Protein AF-A0A5S4ER27-F1 (afdb_monomer_lite)

Foldseek 3Di:
DDWDWDDDDPFIKIKAADPDPVSQVVCVVVVDHGMDIDTDDPDPPDPDCDPVNVVVVDPDDPDDDD

Radius of gyration: 15.3 Å; chains: 1; bounding box: 34×33×23 Å

Sequence (66 aa):
MKVMMVVEGDGCALLIQPEDEEGRALLAAFGVTGEFKTRLRSSVELPSVSAAQVAAIYEGAPATLD

pLDDT: mean 81.48, std 15.1, range [51.22, 96.81]

Organism: NCBI:txid327160

Structure (mmCIF, N/CA/C/O backbone):
data_AF-A0A5S4ER27-F1
#
_entry.id   AF-A0A5S4ER27-F1
#
loop_
_atom_site.group_PDB
_atom_site.id
_atom_site.type_symbol
_atom_site.label_atom_id
_atom_site.label_alt_id
_atom_site.label_comp_id
_atom_site.label_asym_id
_atom_site.label_entity_id
_atom_site.label_seq_id
_atom_site.pdbx_PDB_ins_code
_atom_site.Cartn_x
_atom_site.Cartn_y
_atom_site.Cartn_z
_atom_site.occupancy
_atom_site.B_iso_or_equiv
_atom_site.auth_seq_id
_atom_site.auth_comp_id
_atom_site.auth_asym_id
_atom_site.auth_atom_id
_atom_site.pdbx_P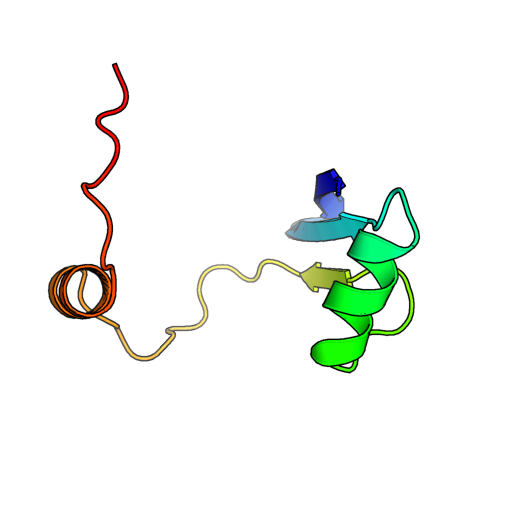DB_model_num
ATOM 1 N N . MET A 1 1 ? 6.546 3.961 -4.909 1.00 89.62 1 MET A N 1
ATOM 2 C CA . MET A 1 1 ? 5.200 3.415 -4.607 1.00 89.62 1 MET A CA 1
ATOM 3 C C . MET A 1 1 ? 4.283 3.640 -5.796 1.00 89.62 1 MET A C 1
ATOM 5 O O . MET A 1 1 ? 4.187 4.770 -6.264 1.00 89.62 1 MET A O 1
ATOM 9 N N . LYS A 1 2 ? 3.542 2.612 -6.221 1.00 93.38 2 LYS A N 1
ATOM 10 C CA . LYS A 1 2 ? 2.572 2.718 -7.316 1.00 93.38 2 LYS A CA 1
ATOM 11 C C . LYS A 1 2 ? 1.152 2.523 -6.801 1.00 93.38 2 LYS A C 1
ATOM 13 O O . LYS A 1 2 ? 0.843 1.493 -6.208 1.00 93.38 2 LYS A O 1
ATOM 18 N N . VAL A 1 3 ? 0.283 3.499 -7.048 1.00 93.62 3 VAL A N 1
ATOM 19 C CA . VAL A 1 3 ? -1.140 3.439 -6.690 1.00 93.62 3 VAL A CA 1
ATOM 20 C C . VAL A 1 3 ? -1.961 3.360 -7.968 1.00 93.62 3 VAL A C 1
ATOM 22 O O . VAL A 1 3 ? -1.788 4.173 -8.874 1.00 93.62 3 VAL A O 1
ATOM 25 N N . MET A 1 4 ? -2.835 2.365 -8.064 1.00 95.31 4 MET A N 1
ATOM 26 C CA . MET A 1 4 ? -3.644 2.103 -9.250 1.00 95.31 4 MET A CA 1
ATOM 27 C C . MET A 1 4 ? -5.093 1.844 -8.860 1.00 95.31 4 MET A C 1
ATOM 29 O O . MET A 1 4 ? -5.374 1.196 -7.853 1.00 95.31 4 MET A O 1
ATOM 33 N N . MET A 1 5 ? -6.017 2.297 -9.702 1.00 93.88 5 MET A N 1
ATOM 34 C CA . MET A 1 5 ? -7.390 1.809 -9.677 1.00 93.88 5 MET A CA 1
ATOM 35 C C . MET A 1 5 ? -7.499 0.629 -10.644 1.00 93.88 5 MET A C 1
ATOM 37 O O . MET A 1 5 ? -7.142 0.746 -11.815 1.00 93.88 5 MET A O 1
ATOM 41 N N . VAL A 1 6 ? -7.974 -0.508 -10.150 1.00 93.38 6 VAL A N 1
ATOM 42 C CA . VAL A 1 6 ? -8.182 -1.733 -10.926 1.00 93.38 6 VAL A CA 1
ATOM 43 C C . VAL A 1 6 ? -9.681 -1.965 -11.051 1.00 93.38 6 VAL A C 1
ATOM 45 O O . VAL A 1 6 ? -10.397 -1.920 -10.054 1.00 93.38 6 VAL A O 1
ATOM 48 N N . VAL A 1 7 ? -10.168 -2.207 -12.265 1.00 91.12 7 VAL A N 1
ATOM 49 C CA . VAL A 1 7 ? -11.573 -2.568 -12.497 1.00 91.12 7 VAL A CA 1
ATOM 50 C C . VAL A 1 7 ? -11.732 -4.071 -12.263 1.00 91.12 7 VAL A C 1
ATOM 52 O O . VAL A 1 7 ? -11.037 -4.870 -12.886 1.00 91.12 7 VAL A O 1
ATOM 55 N N . GLU A 1 8 ? -12.631 -4.459 -11.359 1.00 85.81 8 GLU A N 1
ATOM 56 C CA . GLU A 1 8 ? -12.928 -5.853 -11.022 1.00 85.81 8 GLU A CA 1
ATOM 57 C C . GLU A 1 8 ? -14.427 -6.122 -11.148 1.00 85.81 8 GLU A C 1
ATOM 59 O O . GLU A 1 8 ? -15.222 -5.731 -10.289 1.00 85.81 8 GLU A O 1
ATOM 64 N N . GLY A 1 9 ? -14.818 -6.816 -12.220 1.00 85.62 9 GLY A N 1
ATOM 65 C CA . GLY A 1 9 ? -16.224 -7.092 -12.510 1.00 85.62 9 GLY 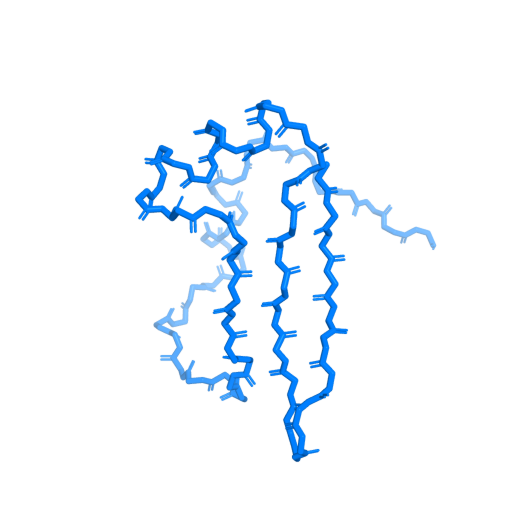A CA 1
ATOM 66 C C . GLY A 1 9 ? -17.019 -5.802 -12.715 1.00 85.62 9 GLY A C 1
ATOM 67 O O . GLY A 1 9 ? -16.732 -5.035 -13.629 1.00 85.62 9 GLY A O 1
ATOM 68 N N . ASP A 1 10 ? -18.014 -5.579 -11.859 1.00 84.25 10 ASP A N 1
ATOM 69 C CA . ASP A 1 10 ? -18.893 -4.405 -11.847 1.00 84.25 10 ASP A CA 1
ATOM 70 C C . ASP A 1 10 ? -18.400 -3.266 -10.933 1.00 84.25 10 ASP A C 1
ATOM 72 O O . ASP A 1 10 ? -19.092 -2.261 -10.770 1.00 84.25 10 ASP A O 1
ATOM 76 N N . GLY A 1 11 ? -17.225 -3.409 -10.311 1.00 85.94 11 GLY A N 1
ATOM 77 C CA . GLY A 1 11 ? -16.687 -2.432 -9.368 1.00 85.94 11 GLY A CA 1
ATOM 78 C C . 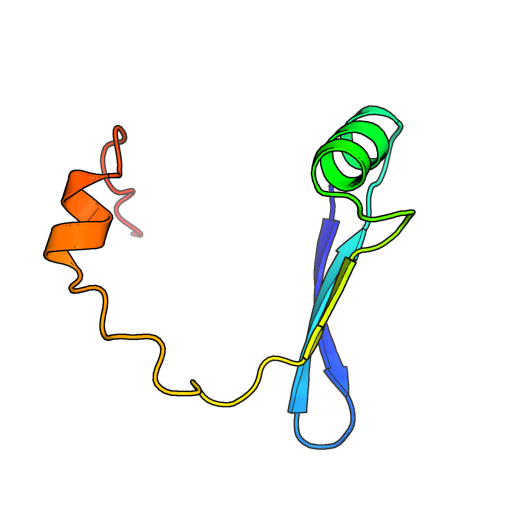GLY A 1 11 ? -15.231 -2.056 -9.616 1.00 85.94 11 GLY A C 1
ATOM 79 O O . GLY A 1 11 ? -14.567 -2.557 -10.521 1.00 85.94 11 GLY A O 1
ATOM 80 N N . CYS A 1 12 ? -14.723 -1.176 -8.756 1.00 89.88 12 CYS A N 1
ATOM 81 C CA . CYS A 1 12 ? -13.322 -0.766 -8.742 1.00 89.88 12 CYS A CA 1
ATOM 82 C C . CYS A 1 12 ? -12.645 -1.224 -7.448 1.00 89.88 12 CYS A C 1
ATOM 84 O O . CYS A 1 12 ? -13.280 -1.345 -6.399 1.00 89.88 12 CYS A O 1
ATOM 86 N N . ALA A 1 13 ? -11.339 -1.433 -7.503 1.00 91.88 13 ALA A N 1
ATOM 87 C CA . ALA A 1 13 ? -10.478 -1.674 -6.360 1.00 91.88 13 ALA A CA 1
ATOM 88 C C . ALA A 1 13 ? -9.294 -0.705 -6.395 1.00 91.88 13 ALA A C 1
ATOM 90 O O . ALA A 1 13 ? -8.770 -0.388 -7.461 1.00 91.88 13 ALA A O 1
ATOM 91 N N . LEU A 1 14 ? -8.870 -0.242 -5.224 1.00 93.38 14 LEU A N 1
ATOM 92 C CA . LEU A 1 14 ? -7.606 0.457 -5.055 1.00 93.38 14 LEU A CA 1
ATOM 93 C C . LEU A 1 14 ? -6.514 -0.584 -4.816 1.00 93.38 14 LEU A C 1
ATOM 95 O O . LEU A 1 14 ? -6.664 -1.440 -3.943 1.00 93.38 14 LEU A O 1
ATOM 99 N N . LEU A 1 15 ? -5.429 -0.490 -5.576 1.00 95.00 15 LEU A N 1
ATOM 100 C CA . LEU A 1 15 ? -4.235 -1.310 -5.443 1.00 95.00 15 LEU A CA 1
ATOM 101 C C . LEU A 1 15 ? -3.034 -0.407 -5.154 1.00 95.00 15 LEU A C 1
ATOM 103 O O . LEU A 1 15 ? -2.790 0.553 -5.884 1.00 95.00 15 LEU A O 1
ATOM 107 N N . ILE A 1 16 ? -2.277 -0.729 -4.112 1.00 96.00 16 ILE A N 1
ATOM 108 C CA . ILE A 1 16 ? -1.021 -0.069 -3.761 1.00 96.00 16 ILE A CA 1
ATOM 109 C C . ILE A 1 16 ? 0.084 -1.120 -3.812 1.00 96.00 16 ILE A C 1
ATOM 111 O O . ILE A 1 16 ? 0.079 -2.071 -3.028 1.00 96.00 16 ILE A O 1
ATOM 115 N N . GLN A 1 17 ? 1.027 -0.933 -4.732 1.00 96.75 17 GLN A N 1
ATOM 116 C CA . GLN A 1 17 ? 2.183 -1.802 -4.909 1.00 96.75 17 GLN A CA 1
ATOM 117 C C . GLN A 1 17 ? 3.451 -1.087 -4.420 1.00 96.75 17 GLN A C 1
ATOM 119 O O . GLN A 1 17 ? 3.754 0.022 -4.888 1.00 96.75 17 GLN A O 1
ATOM 124 N N . PRO A 1 18 ? 4.206 -1.686 -3.487 1.00 94.88 18 PRO A N 1
ATOM 125 C CA . PRO A 1 18 ? 5.512 -1.174 -3.110 1.00 94.88 18 PRO A CA 1
ATOM 126 C C . PRO A 1 18 ? 6.528 -1.496 -4.214 1.00 94.88 18 PRO A C 1
ATOM 128 O O . PRO A 1 18 ? 6.661 -2.641 -4.638 1.00 94.88 18 PRO A O 1
ATOM 131 N N . GLU A 1 19 ? 7.253 -0.483 -4.683 1.00 95.38 19 GLU A N 1
ATOM 132 C CA . GLU A 1 19 ? 8.252 -0.636 -5.758 1.00 95.38 19 GLU A CA 1
ATOM 133 C C . GLU A 1 19 ? 9.646 -0.978 -5.205 1.00 95.38 19 GLU A C 1
ATOM 135 O O . GLU A 1 19 ? 10.494 -1.517 -5.912 1.00 95.38 19 GLU A O 1
ATOM 140 N N . ASP A 1 20 ? 9.867 -0.714 -3.918 1.00 95.75 20 ASP A N 1
ATOM 141 C CA . ASP A 1 20 ? 11.147 -0.810 -3.225 1.00 95.75 20 ASP A CA 1
ATOM 142 C C . ASP A 1 20 ? 10.959 -1.228 -1.753 1.00 95.75 20 ASP A C 1
ATOM 144 O O . ASP A 1 20 ? 9.854 -1.545 -1.299 1.00 95.75 20 ASP A O 1
ATOM 148 N N . GLU A 1 21 ? 12.072 -1.308 -1.020 1.00 95.81 21 GLU A N 1
ATOM 149 C CA . GLU A 1 21 ? 12.084 -1.701 0.395 1.00 95.81 21 GLU A CA 1
ATOM 150 C C . GLU A 1 21 ? 11.420 -0.657 1.293 1.00 95.81 21 GLU A C 1
ATOM 152 O O . GLU A 1 21 ? 10.748 -1.017 2.255 1.00 95.81 21 GLU A O 1
ATOM 157 N N . GLU A 1 22 ? 11.544 0.623 0.948 1.00 95.50 22 GLU A N 1
ATOM 158 C CA . GLU A 1 22 ? 10.914 1.714 1.688 1.00 95.50 22 GLU A CA 1
ATOM 159 C C . GLU A 1 22 ? 9.384 1.596 1.639 1.00 95.50 22 GLU A C 1
ATOM 161 O O . GLU A 1 22 ? 8.720 1.615 2.676 1.00 95.50 22 GLU A O 1
ATOM 166 N N . GLY A 1 23 ? 8.817 1.360 0.452 1.00 94.56 23 GLY A N 1
ATOM 167 C CA . GLY A 1 23 ? 7.387 1.117 0.286 1.00 94.56 23 GLY A CA 1
ATOM 168 C C . GLY A 1 23 ? 6.905 -0.132 1.029 1.00 94.56 23 GLY A C 1
ATOM 169 O O . GLY A 1 23 ? 5.821 -0.121 1.615 1.00 94.56 23 GLY A O 1
ATOM 170 N N . ARG A 1 24 ? 7.707 -1.207 1.051 1.00 96.19 24 ARG A N 1
ATOM 171 C CA . ARG A 1 24 ? 7.387 -2.422 1.823 1.00 96.19 24 ARG A CA 1
ATOM 172 C C . ARG A 1 24 ? 7.379 -2.151 3.323 1.00 96.19 24 ARG A C 1
ATOM 174 O O . ARG A 1 24 ? 6.441 -2.567 3.997 1.00 96.19 24 ARG A O 1
ATOM 181 N N . ALA A 1 25 ? 8.387 -1.445 3.831 1.00 96.19 25 ALA A N 1
ATOM 182 C CA . ALA A 1 25 ? 8.482 -1.077 5.239 1.00 96.19 25 ALA A CA 1
ATOM 183 C C . ALA A 1 25 ? 7.305 -0.190 5.669 1.00 96.19 25 ALA A C 1
ATOM 185 O O . ALA A 1 25 ? 6.722 -0.415 6.730 1.00 96.19 25 ALA A O 1
ATOM 186 N N . LEU A 1 26 ? 6.903 0.760 4.819 1.00 95.00 26 LEU A N 1
ATOM 187 C CA . LEU A 1 26 ? 5.729 1.593 5.055 1.00 95.00 26 LEU A CA 1
ATOM 188 C C . LEU A 1 26 ? 4.458 0.747 5.181 1.00 95.00 26 LEU A C 1
ATOM 190 O O . LEU A 1 26 ? 3.745 0.870 6.171 1.00 95.00 26 LEU A O 1
ATOM 194 N N . LEU A 1 27 ? 4.181 -0.139 4.221 1.00 95.25 27 LEU A N 1
ATOM 195 C CA . LEU A 1 27 ? 2.997 -1.006 4.277 1.00 95.25 27 LEU A CA 1
ATOM 196 C C . LEU A 1 27 ? 3.033 -1.954 5.487 1.00 95.25 27 LEU A C 1
ATOM 198 O O . LEU A 1 27 ? 2.015 -2.128 6.164 1.00 95.25 27 LEU A O 1
ATOM 202 N N . ALA A 1 28 ? 4.210 -2.482 5.827 1.00 95.94 28 ALA A N 1
ATOM 203 C CA . ALA A 1 28 ? 4.407 -3.322 7.002 1.00 95.94 28 ALA A CA 1
ATOM 204 C C . ALA A 1 28 ? 4.120 -2.581 8.320 1.00 95.94 28 ALA A C 1
ATOM 206 O O . ALA A 1 28 ? 3.554 -3.182 9.234 1.00 95.94 28 ALA A O 1
ATOM 207 N N . ALA A 1 29 ? 4.425 -1.281 8.417 1.00 96.81 29 ALA A N 1
ATOM 208 C CA . ALA A 1 29 ? 4.095 -0.463 9.590 1.00 96.81 29 ALA A CA 1
ATOM 209 C C . ALA A 1 29 ? 2.578 -0.362 9.843 1.00 96.81 29 ALA A C 1
ATOM 211 O O . ALA A 1 29 ? 2.152 -0.178 10.982 1.00 96.81 29 ALA A O 1
ATOM 212 N N . PHE A 1 30 ? 1.762 -0.548 8.801 1.00 93.38 30 PHE A N 1
ATOM 213 C CA . PHE A 1 30 ? 0.300 -0.639 8.883 1.00 93.38 30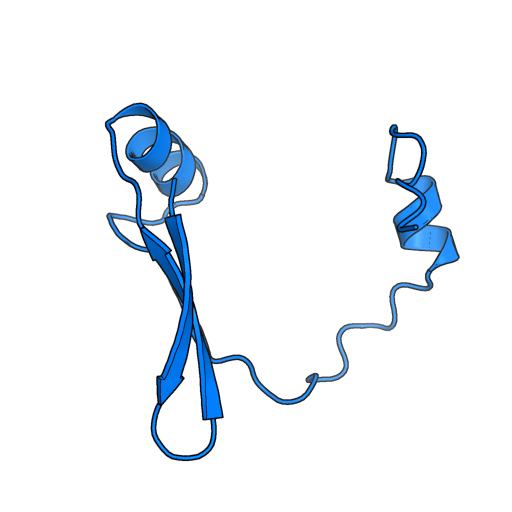 PHE A CA 1
ATOM 214 C C . PHE A 1 30 ? -0.217 -2.090 8.897 1.00 93.38 30 PHE A C 1
ATOM 216 O O . PHE A 1 30 ? -1.412 -2.326 8.722 1.00 93.38 30 PHE A O 1
ATOM 223 N N . GLY A 1 31 ? 0.663 -3.076 9.104 1.00 94.81 31 GLY A N 1
ATOM 224 C CA . GLY A 1 31 ? 0.307 -4.496 9.185 1.00 94.81 31 GLY A CA 1
ATOM 225 C C . GLY A 1 31 ? 0.005 -5.157 7.838 1.00 94.81 31 GLY A C 1
ATOM 226 O O . GLY A 1 31 ? -0.503 -6.278 7.808 1.00 94.81 31 GLY A O 1
ATOM 227 N N . VAL A 1 32 ? 0.309 -4.495 6.720 1.00 94.38 32 VAL A N 1
ATOM 228 C CA . VAL A 1 32 ? 0.111 -5.049 5.379 1.00 94.38 32 VAL A CA 1
ATOM 229 C C . VAL A 1 32 ? 1.389 -5.740 4.917 1.00 94.38 32 VAL A C 1
ATOM 231 O O . VAL A 1 32 ? 2.455 -5.135 4.849 1.00 94.38 32 VAL A O 1
ATOM 234 N N . THR A 1 33 ? 1.283 -7.019 4.561 1.00 91.44 33 THR A N 1
ATOM 235 C CA . THR A 1 33 ? 2.385 -7.796 3.981 1.00 91.44 33 THR A CA 1
ATOM 236 C C . THR A 1 33 ? 2.262 -7.818 2.458 1.00 91.44 33 THR A C 1
ATOM 238 O O . THR A 1 33 ? 1.381 -8.473 1.910 1.00 91.44 33 THR A O 1
ATOM 241 N N . GLY A 1 34 ? 3.158 -7.108 1.766 1.00 91.19 34 GLY A N 1
ATOM 242 C CA . GLY A 1 34 ? 3.183 -7.049 0.301 1.00 91.19 34 GLY A CA 1
ATOM 243 C C . GLY A 1 34 ? 2.321 -5.922 -0.264 1.00 91.19 34 GLY A C 1
ATOM 244 O O . GLY A 1 34 ? 2.487 -4.771 0.124 1.00 91.19 34 GLY A O 1
ATOM 245 N N . GLU A 1 35 ? 1.445 -6.239 -1.215 1.00 94.00 35 GLU A N 1
ATOM 246 C CA . GLU A 1 35 ? 0.568 -5.262 -1.869 1.00 94.00 35 GLU A CA 1
ATOM 247 C C . GLU A 1 35 ? -0.718 -5.051 -1.064 1.00 94.00 35 GLU A C 1
ATOM 249 O O . GLU A 1 35 ? -1.312 -5.999 -0.548 1.00 94.00 35 GLU A O 1
ATOM 254 N N . PHE A 1 36 ? -1.194 -3.809 -0.998 1.00 93.94 36 PHE A N 1
ATOM 255 C CA . PHE A 1 36 ? -2.495 -3.503 -0.410 1.00 93.94 36 PHE A CA 1
ATOM 256 C C . PHE A 1 36 ? -3.557 -3.446 -1.503 1.00 93.94 36 PHE A C 1
ATOM 258 O O . PHE A 1 36 ? -3.424 -2.677 -2.455 1.00 93.94 36 PHE A O 1
ATOM 265 N N . LYS A 1 37 ? -4.645 -4.202 -1.344 1.00 93.56 37 LYS A N 1
ATOM 266 C CA . LYS A 1 37 ? -5.791 -4.157 -2.253 1.00 93.56 37 LYS A CA 1
ATOM 267 C C . LYS A 1 37 ? -7.092 -4.059 -1.477 1.00 93.56 37 LYS A C 1
ATOM 269 O O . LYS A 1 37 ? -7.363 -4.886 -0.612 1.00 93.56 37 LYS A O 1
ATOM 274 N N . THR A 1 38 ? -7.922 -3.080 -1.818 1.00 91.44 38 THR A N 1
ATOM 275 C CA . THR A 1 38 ? -9.249 -2.920 -1.216 1.00 91.44 38 THR A CA 1
ATOM 276 C C . THR A 1 38 ? -10.292 -2.562 -2.262 1.00 91.44 38 THR A C 1
ATOM 278 O O . THR A 1 38 ? -10.036 -1.768 -3.167 1.00 91.44 38 THR A O 1
ATOM 281 N N . ARG A 1 39 ? -11.485 -3.155 -2.156 1.00 90.50 39 ARG A N 1
ATOM 282 C CA . ARG A 1 39 ? -12.589 -2.866 -3.075 1.00 90.50 39 ARG A CA 1
ATOM 283 C C . ARG A 1 39 ? -13.198 -1.515 -2.719 1.00 90.50 39 ARG A C 1
ATOM 285 O O . ARG A 1 39 ? -13.626 -1.301 -1.586 1.00 90.50 39 ARG A O 1
ATOM 292 N N . LEU A 1 40 ? -13.287 -0.630 -3.703 1.00 84.50 40 LEU A N 1
ATOM 293 C CA . LEU A 1 40 ? -14.005 0.629 -3.585 1.00 84.50 40 LEU A CA 1
ATOM 294 C C . LEU A 1 40 ? -15.499 0.305 -3.615 1.00 84.50 40 LEU A C 1
ATOM 296 O O . LEU A 1 40 ? -16.078 0.032 -4.666 1.00 84.50 40 LEU A O 1
ATOM 300 N N . ARG A 1 41 ? -16.128 0.266 -2.441 1.00 73.56 41 ARG A N 1
ATOM 301 C CA . ARG A 1 41 ? -17.591 0.273 -2.363 1.00 73.56 41 ARG A CA 1
ATOM 302 C C . ARG A 1 41 ? -18.064 1.697 -2.650 1.00 73.56 41 ARG A C 1
ATOM 304 O O . ARG A 1 41 ? -17.435 2.642 -2.176 1.00 73.56 41 ARG A O 1
ATOM 311 N N . SER A 1 42 ? -19.169 1.839 -3.390 1.00 61.06 42 SER A N 1
ATOM 312 C CA . SER A 1 42 ? -19.966 3.074 -3.380 1.00 61.06 42 SER A CA 1
ATOM 313 C C . SER A 1 42 ? -20.146 3.455 -1.922 1.00 61.06 42 SER A C 1
ATOM 315 O O . SER A 1 42 ? -20.680 2.627 -1.185 1.00 61.06 42 SER A O 1
ATOM 317 N N . SER A 1 43 ? -19.597 4.607 -1.531 1.00 55.56 43 SER A N 1
ATOM 318 C CA . SER A 1 43 ? -19.525 5.133 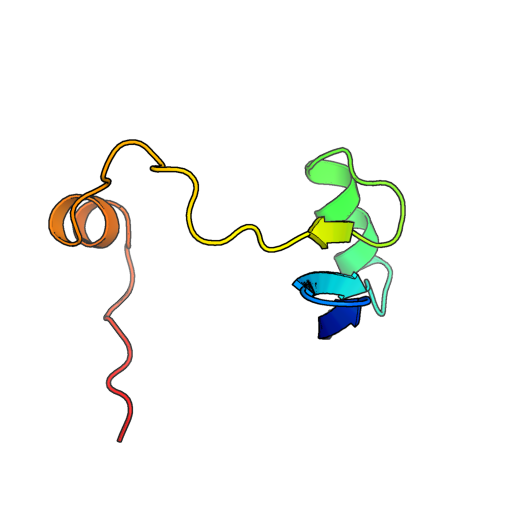-0.166 1.00 55.56 43 SER A CA 1
ATOM 319 C C . SER A 1 43 ? -20.517 4.441 0.768 1.00 55.56 43 SER A C 1
ATOM 321 O O . SER A 1 43 ? -21.687 4.816 0.831 1.00 55.56 43 SER A O 1
ATOM 323 N N . VAL A 1 44 ? -20.059 3.413 1.494 1.00 51.22 44 VAL A N 1
ATOM 324 C CA . VAL A 1 44 ? -20.680 3.147 2.793 1.00 51.22 44 VAL A CA 1
ATOM 325 C C . VAL A 1 44 ? -20.593 4.487 3.499 1.00 51.22 44 VAL A C 1
ATOM 327 O O . VAL A 1 44 ? -19.524 5.097 3.436 1.00 51.22 44 VAL A O 1
ATOM 330 N N . GLU A 1 45 ? -21.704 4.975 4.047 1.00 51.88 45 GLU A N 1
ATOM 331 C CA . GLU A 1 45 ? -21.744 6.184 4.864 1.00 51.88 45 GLU A CA 1
ATOM 332 C C . GLU A 1 45 ? -20.680 6.050 5.960 1.00 51.88 45 GLU A C 1
ATOM 334 O O . GLU A 1 45 ? -20.911 5.518 7.043 1.00 51.88 45 GLU A O 1
ATOM 339 N N . LEU A 1 46 ? -19.456 6.469 5.645 1.00 55.44 46 LEU A N 1
ATOM 340 C CA . LEU A 1 46 ? -18.457 6.789 6.633 1.00 55.44 46 LEU A CA 1
ATOM 341 C C . LEU A 1 46 ? -19.116 7.894 7.458 1.00 55.44 46 LEU A C 1
ATOM 343 O O . LEU A 1 46 ? -19.743 8.772 6.852 1.00 55.44 46 LEU A O 1
ATOM 347 N N . PRO A 1 47 ? -19.038 7.852 8.801 1.00 57.47 47 PRO A N 1
ATOM 348 C CA . PRO A 1 47 ? -19.568 8.931 9.624 1.00 57.47 47 PRO A CA 1
ATOM 349 C C . PRO A 1 47 ? -19.077 10.234 9.010 1.00 57.47 47 PRO A C 1
ATOM 351 O O . PRO A 1 47 ? -17.875 10.381 8.798 1.00 57.47 47 PRO A O 1
ATOM 354 N N . SER A 1 48 ? -20.019 11.079 8.586 1.00 61.16 48 SER A N 1
ATOM 355 C CA . SER A 1 48 ? -19.769 12.194 7.680 1.00 61.16 48 SER A CA 1
ATOM 356 C C . SER A 1 48 ? -18.725 13.120 8.291 1.00 61.16 48 SER A C 1
ATOM 358 O O . SER A 1 48 ? -19.054 13.995 9.092 1.00 61.16 48 SER A O 1
ATOM 360 N N . VAL A 1 49 ? -17.456 12.910 7.950 1.00 62.16 49 VAL A N 1
ATOM 361 C CA . VAL A 1 49 ? -16.394 13.828 8.327 1.00 62.16 49 VAL A CA 1
ATOM 362 C C . VAL A 1 49 ? -16.595 15.024 7.418 1.00 62.16 49 VAL A C 1
ATOM 364 O O . VAL A 1 49 ? -16.448 14.932 6.200 1.00 62.16 49 VAL A O 1
ATOM 367 N N . SER A 1 50 ? -17.042 16.131 7.999 1.00 72.12 50 SER A N 1
ATOM 368 C CA . SER A 1 50 ? -17.268 17.349 7.231 1.00 72.12 50 SER A CA 1
ATOM 369 C C . SER A 1 50 ? -15.949 17.814 6.613 1.00 72.12 50 SER A C 1
ATOM 371 O O . SER A 1 50 ? -14.878 17.625 7.193 1.00 72.12 50 SER A O 1
ATOM 373 N N . ALA A 1 51 ? -16.016 18.481 5.460 1.00 66.44 51 ALA A N 1
ATOM 374 C CA . ALA A 1 51 ? -14.832 19.071 4.834 1.00 66.44 51 ALA A CA 1
ATOM 375 C C . ALA A 1 51 ? -14.058 19.986 5.807 1.00 66.44 51 ALA A C 1
ATOM 377 O O . ALA A 1 51 ? -12.833 20.046 5.759 1.00 66.44 51 ALA A O 1
ATOM 378 N N . ALA A 1 52 ? -14.763 20.624 6.750 1.00 71.56 52 ALA A N 1
ATOM 379 C CA . ALA A 1 52 ? -14.174 21.428 7.817 1.00 71.56 52 ALA A CA 1
ATOM 380 C C . ALA A 1 52 ? -13.326 20.603 8.803 1.00 71.56 52 ALA A C 1
ATOM 382 O O . ALA A 1 52 ? -12.270 21.059 9.227 1.00 71.56 52 ALA A O 1
ATOM 383 N N . GLN A 1 53 ? -13.750 19.384 9.148 1.00 74.50 53 GLN A N 1
ATOM 384 C CA . GLN A 1 53 ? -12.972 18.485 10.008 1.00 74.50 53 GLN A CA 1
ATOM 385 C C . GLN A 1 53 ? -11.735 17.946 9.288 1.00 74.50 53 GLN A C 1
ATOM 387 O O . GLN A 1 53 ? -10.679 17.847 9.901 1.00 74.50 53 GLN A O 1
ATOM 392 N N . VAL A 1 54 ? -11.838 17.654 7.988 1.00 70.38 54 VAL A N 1
ATOM 393 C CA . VAL A 1 54 ? -10.676 17.255 7.177 1.00 70.38 54 VAL A CA 1
ATOM 394 C C . VAL A 1 54 ? -9.671 18.406 7.073 1.00 70.38 54 VAL A C 1
ATOM 396 O O . VAL A 1 54 ? -8.482 18.198 7.296 1.00 70.38 54 VAL A O 1
ATOM 399 N N . ALA A 1 55 ? -10.145 19.628 6.816 1.00 67.94 55 ALA A N 1
ATOM 400 C CA . ALA A 1 55 ? -9.300 20.819 6.748 1.00 67.94 55 ALA A CA 1
ATOM 401 C C . ALA A 1 55 ? -8.628 21.152 8.090 1.00 67.94 55 ALA A C 1
ATOM 403 O O . ALA A 1 55 ? -7.485 21.587 8.102 1.00 67.94 55 ALA A O 1
ATOM 404 N N . ALA A 1 56 ? -9.305 20.916 9.218 1.00 71.81 56 ALA A N 1
ATOM 405 C CA . ALA A 1 56 ? -8.745 21.165 10.547 1.00 71.81 56 ALA A CA 1
ATOM 406 C C . ALA A 1 56 ? -7.594 20.213 10.925 1.00 71.81 56 ALA A C 1
ATOM 408 O O . ALA A 1 56 ? -6.786 20.554 11.782 1.00 71.81 56 ALA A O 1
ATOM 409 N N . ILE A 1 57 ? -7.530 19.024 10.316 1.00 73.56 57 ILE A N 1
ATOM 410 C CA . ILE A 1 57 ? -6.475 18.024 10.562 1.00 73.56 57 ILE A CA 1
ATOM 411 C C . ILE A 1 57 ? -5.327 18.176 9.546 1.00 73.56 57 ILE A C 1
ATOM 413 O O . ILE A 1 57 ? -4.228 17.668 9.753 1.00 73.56 57 ILE A O 1
ATOM 417 N N . TYR A 1 58 ? -5.568 18.876 8.437 1.00 66.25 58 TYR A N 1
ATOM 418 C CA . TYR A 1 58 ? -4.598 19.058 7.367 1.00 66.25 58 TYR A CA 1
ATOM 419 C C . TYR A 1 58 ? -3.670 20.249 7.661 1.00 66.25 58 TYR A C 1
ATOM 421 O O . TYR A 1 58 ? -4.087 21.400 7.602 1.00 66.25 58 TYR A O 1
ATOM 429 N N . GLU A 1 59 ? -2.392 19.979 7.946 1.00 70.94 59 GLU A N 1
ATOM 430 C CA . GLU A 1 59 ? -1.368 21.011 8.214 1.00 70.94 59 GLU A CA 1
ATOM 431 C C . GLU A 1 59 ? -0.765 21.650 6.939 1.00 70.94 59 GLU A C 1
ATOM 433 O O . GLU A 1 59 ? 0.151 22.469 7.021 1.00 70.94 59 GLU A O 1
ATOM 438 N N . GLY A 1 60 ? -1.251 21.288 5.746 1.00 69.19 60 GLY A N 1
ATOM 439 C CA . GLY A 1 60 ? -0.779 21.827 4.465 1.00 69.19 60 GLY A CA 1
ATOM 440 C C . GLY A 1 60 ? -1.683 22.924 3.890 1.00 69.19 60 GLY A C 1
ATOM 441 O O . G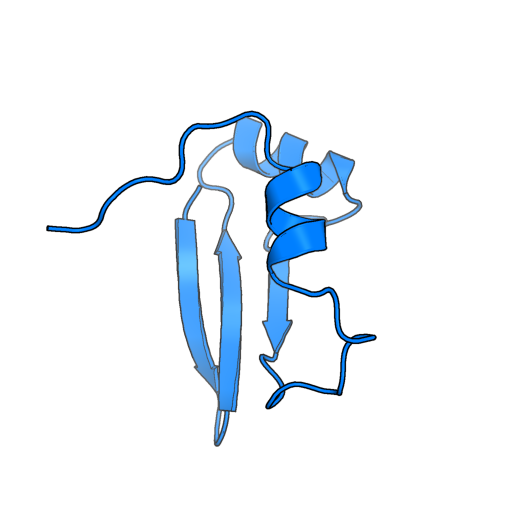LY A 1 60 ? -2.859 23.036 4.232 1.00 69.19 60 GLY A O 1
ATOM 442 N N . ALA A 1 61 ? -1.166 23.720 2.951 1.00 67.19 61 ALA A N 1
ATOM 443 C CA . ALA A 1 61 ? -2.022 24.546 2.099 1.00 67.19 61 ALA A CA 1
ATOM 444 C C . ALA A 1 61 ? -2.714 23.641 1.058 1.00 67.19 61 ALA A C 1
ATOM 446 O O . ALA A 1 61 ? -2.018 22.860 0.403 1.00 67.19 61 ALA A O 1
ATOM 447 N N . PRO A 1 62 ? -4.050 23.697 0.893 1.00 61.56 62 PRO A N 1
ATOM 448 C CA . PRO A 1 62 ? -4.729 22.897 -0.120 1.00 61.56 62 PRO A CA 1
ATOM 449 C C . PRO A 1 62 ? -4.211 23.296 -1.503 1.00 61.56 62 PRO A C 1
ATOM 451 O O . PRO A 1 62 ? -4.225 24.472 -1.863 1.00 61.56 62 PRO A O 1
ATOM 454 N N . ALA A 1 63 ? -3.733 22.315 -2.268 1.00 64.50 63 ALA A N 1
ATOM 455 C CA . ALA A 1 63 ? -3.274 22.550 -3.628 1.00 64.50 63 ALA A CA 1
ATOM 456 C C . ALA A 1 63 ? -4.461 22.996 -4.495 1.00 64.50 63 ALA A C 1
ATOM 458 O O . ALA A 1 63 ? -5.446 22.269 -4.632 1.00 64.50 63 ALA A O 1
ATOM 459 N N . THR A 1 64 ? -4.374 24.191 -5.074 1.00 56.28 64 THR A N 1
ATOM 460 C CA . THR A 1 64 ? -5.266 24.614 -6.154 1.00 56.28 64 THR A CA 1
ATOM 461 C C . THR A 1 64 ? -4.910 23.822 -7.407 1.00 56.28 64 THR A C 1
ATOM 463 O O . THR A 1 64 ? -3.759 23.832 -7.839 1.00 56.28 64 THR A O 1
ATOM 466 N N . LEU A 1 65 ? -5.885 23.100 -7.954 1.00 55.62 65 LEU A N 1
ATOM 467 C CA . LEU A 1 65 ? -5.791 22.522 -9.291 1.00 55.62 65 LEU A CA 1
ATOM 468 C C . LEU A 1 65 ? -6.162 23.626 -10.289 1.00 55.62 65 LEU A C 1
ATOM 470 O O . LEU A 1 65 ? -7.270 24.158 -10.195 1.00 55.62 65 LEU A O 1
ATOM 474 N N . ASP A 1 66 ? -5.229 23.969 -11.178 1.00 53.44 66 ASP A N 1
ATOM 475 C CA . ASP A 1 66 ? -5.480 24.792 -12.372 1.00 53.44 66 ASP A CA 1
ATOM 476 C C . ASP A 1 66 ? -6.236 23.995 -13.450 1.00 53.44 66 ASP A C 1
ATOM 478 O O . ASP A 1 66 ? -5.937 22.786 -13.619 1.00 53.44 66 ASP A O 1
#

Secondary structure (DSSP, 8-state):
-EEEEEEETTEEEEEEE--SHHHHHHHHHTT--S-EEEEE-S--------HHHHHHH--SPPPPP-